Protein AF-A0A9W6NI61-F1 (afdb_monomer_lite)

Radius of gyration: 16.16 Å; chains: 1; bounding box: 41×36×40 Å

Sequence (127 aa):
MKREARMFTLAVEAESDEHLTKLIEMALFELRESQKDAKHFFEEHGSTLRFETEGTMGGYKLDYTFGGAELVVVRNQLVSDGFKLEHRAGTFSTDALYIHKDGKSAKLLNVDTLEIKDHDPKKPLPL

Foldseek 3Di:
DPDKDKDKDKDWDAPDPVLRVVQVVVLVVVVVVVCVVCVPPDPPQKDWDWDWDQDPGGIMIMTIIIGHPLLVVLVVVCVVVQWDFDDDQDPPFQWTWTAHPVNQWIWIARRVVRDIDTDGSPDDDDD

Secondary structure (DSSP, 8-state):
-PPPEEEEEEEEE-SSHHHHHHHHHHHHHHHHHHHHHSTTTSTTT-EEEEEEEEETTEEEEEEEEEE-HHHHHHHHHHHHTTEEEEEESTTT--EEEEEETTSS-EEEEETTT--EEEE-TTSPPP-

pLDDT: mean 76.55, std 12.14, range [45.25, 93.31]

Organism: NCBI:txid1806536

Structure (mmCIF, N/CA/C/O backbone):
data_AF-A0A9W6NI61-F1
#
_entry.id   AF-A0A9W6NI61-F1
#
loop_
_atom_site.group_PDB
_atom_site.id
_atom_site.type_symbol
_atom_site.label_atom_id
_atom_site.label_alt_id
_atom_site.label_comp_id
_atom_site.label_asym_id
_atom_site.label_entity_id
_atom_site.label_seq_id
_atom_site.pdbx_PDB_ins_code
_atom_site.Cartn_x
_atom_site.Cartn_y
_atom_site.Cartn_z
_atom_site.occupancy
_atom_site.B_iso_or_equiv
_atom_site.auth_seq_id
_atom_site.auth_comp_id
_atom_site.auth_asym_id
_atom_site.auth_atom_id
_atom_site.pdbx_PDB_model_num
ATOM 1 N N . MET A 1 1 ? -2.352 21.100 -16.752 1.00 45.25 1 MET A N 1
ATOM 2 C CA . MET A 1 1 ? -2.094 20.194 -15.611 1.00 45.25 1 MET A CA 1
ATOM 3 C C . MET A 1 1 ? -3.053 19.017 -15.690 1.00 45.25 1 MET A C 1
ATOM 5 O O . MET A 1 1 ? -4.257 19.245 -1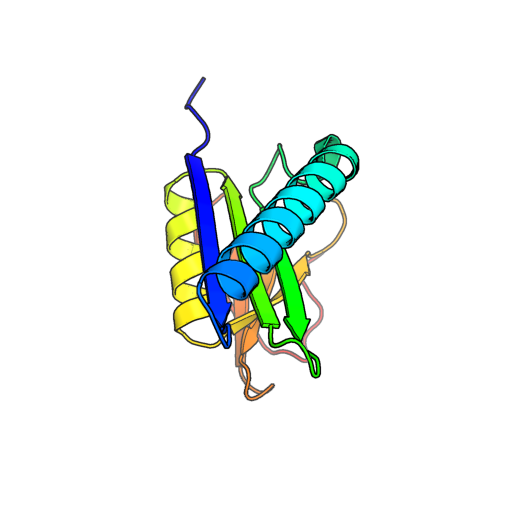5.615 1.00 45.25 1 MET A O 1
ATOM 9 N N . LYS A 1 2 ? -2.558 17.786 -15.888 1.00 49.53 2 LYS A N 1
ATOM 10 C CA . LYS A 1 2 ? -3.373 16.584 -15.635 1.00 49.53 2 LYS A CA 1
ATOM 11 C C . LYS A 1 2 ? -3.665 16.551 -14.129 1.00 49.53 2 LYS A C 1
ATOM 13 O O . LYS A 1 2 ? -2.757 16.789 -13.342 1.00 49.53 2 LYS A O 1
ATOM 18 N N . ARG A 1 3 ? -4.924 16.345 -13.731 1.00 54.53 3 ARG A N 1
ATOM 19 C CA . ARG A 1 3 ? -5.272 16.145 -12.316 1.00 54.53 3 ARG A CA 1
ATOM 20 C C . ARG A 1 3 ? -4.687 14.805 -11.880 1.00 54.53 3 ARG A C 1
ATOM 22 O O . ARG A 1 3 ? -4.983 13.792 -12.508 1.00 54.53 3 ARG A O 1
ATOM 29 N N . GLU A 1 4 ? -3.858 14.811 -10.848 1.00 60.34 4 GLU A N 1
ATOM 30 C CA . GLU A 1 4 ? -3.344 13.584 -10.243 1.00 60.34 4 GLU A CA 1
ATOM 31 C C . GLU A 1 4 ? -4.489 12.832 -9.571 1.00 60.34 4 GLU A C 1
ATOM 33 O O . GLU A 1 4 ? -5.328 13.425 -8.885 1.00 60.34 4 GLU A O 1
ATOM 38 N N . ALA A 1 5 ? -4.551 11.526 -9.813 1.00 63.28 5 ALA A N 1
ATOM 39 C CA . ALA A 1 5 ? -5.558 10.676 -9.214 1.00 63.28 5 ALA A CA 1
ATOM 40 C C . ALA A 1 5 ? -5.132 10.317 -7.787 1.00 63.28 5 ALA A C 1
ATOM 42 O O . ALA A 1 5 ? -3.954 10.120 -7.483 1.00 63.28 5 ALA A O 1
ATOM 43 N N . ARG A 1 6 ? -6.114 10.239 -6.892 1.00 69.62 6 ARG A N 1
ATOM 44 C CA . ARG A 1 6 ? -5.915 9.839 -5.500 1.00 69.62 6 ARG A CA 1
ATOM 45 C C . ARG A 1 6 ? -6.899 8.727 -5.198 1.00 69.62 6 ARG A C 1
ATOM 47 O O . ARG A 1 6 ? -8.084 8.868 -5.498 1.00 69.62 6 ARG A O 1
ATOM 54 N N . MET A 1 7 ? -6.406 7.636 -4.631 1.00 71.06 7 MET A N 1
ATOM 55 C CA . MET A 1 7 ? -7.221 6.508 -4.208 1.00 71.06 7 MET A CA 1
ATOM 56 C C . MET A 1 7 ? -6.941 6.208 -2.743 1.00 71.06 7 MET A C 1
ATOM 58 O O . MET A 1 7 ? -5.796 6.184 -2.301 1.00 71.06 7 MET A O 1
ATOM 62 N N . PHE A 1 8 ? -8.014 5.979 -2.000 1.00 74.69 8 PHE A N 1
ATOM 63 C CA . PHE A 1 8 ? -7.977 5.643 -0.590 1.00 74.69 8 PHE A CA 1
ATOM 64 C C . PHE A 1 8 ? -8.769 4.358 -0.387 1.00 74.69 8 PHE A C 1
ATOM 66 O O . PHE A 1 8 ? -9.945 4.303 -0.746 1.00 74.69 8 PHE A O 1
ATOM 73 N N . THR A 1 9 ? -8.116 3.346 0.174 1.00 77.50 9 THR A N 1
ATOM 74 C CA . THR A 1 9 ? -8.756 2.098 0.587 1.00 77.50 9 THR A CA 1
ATOM 75 C C . THR A 1 9 ? -8.502 1.897 2.071 1.00 77.50 9 THR A C 1
ATOM 77 O O . THR A 1 9 ? -7.362 1.963 2.529 1.00 77.50 9 THR A O 1
ATOM 80 N N . LEU A 1 10 ? -9.570 1.641 2.819 1.00 80.38 10 LEU A N 1
ATOM 81 C CA . LEU A 1 10 ? -9.520 1.364 4.246 1.00 80.38 10 LEU A CA 1
ATOM 82 C C . LEU A 1 10 ? -10.273 0.062 4.512 1.00 80.38 10 LEU A C 1
ATOM 84 O O . LEU A 1 10 ? -11.456 -0.048 4.193 1.00 80.38 10 LEU A O 1
ATOM 88 N N . ALA A 1 11 ? -9.572 -0.909 5.088 1.00 81.50 11 ALA A N 1
ATOM 89 C CA . ALA A 1 11 ? -10.148 -2.130 5.630 1.00 81.50 11 ALA A CA 1
ATOM 90 C C . ALA A 1 11 ? -10.037 -2.076 7.156 1.00 81.50 11 ALA A C 1
ATOM 92 O O . ALA A 1 11 ? -8.963 -1.793 7.687 1.00 81.50 11 ALA A O 1
ATOM 93 N N . VAL A 1 12 ? -11.144 -2.318 7.854 1.00 82.62 12 VAL A N 1
ATOM 94 C CA . VAL A 1 12 ? -11.221 -2.261 9.319 1.00 82.62 12 VAL A CA 1
ATOM 95 C C . VAL A 1 12 ? -11.944 -3.501 9.809 1.00 82.62 12 VAL A C 1
ATOM 97 O O . VAL A 1 12 ? -12.984 -3.862 9.258 1.00 82.62 12 VAL A O 1
ATOM 100 N N . GLU A 1 13 ? -11.406 -4.116 10.853 1.00 85.25 13 GLU A N 1
ATOM 101 C CA . GLU A 1 13 ? -12.057 -5.187 11.597 1.00 85.25 13 GLU A CA 1
ATOM 102 C C . GLU A 1 13 ? -12.306 -4.701 13.026 1.00 85.25 13 GLU A C 1
ATOM 104 O O . GLU A 1 13 ? -11.380 -4.285 13.726 1.00 85.25 13 GLU A O 1
ATOM 109 N N . ALA A 1 14 ? -13.576 -4.698 13.433 1.00 84.88 14 ALA A N 1
ATOM 110 C CA . ALA A 1 14 ? -14.024 -4.137 14.699 1.00 84.88 14 ALA A CA 1
ATOM 111 C C . ALA A 1 14 ? -15.074 -5.032 15.361 1.00 84.88 14 ALA A C 1
ATOM 113 O O . ALA A 1 14 ? -15.832 -5.733 14.696 1.00 84.88 14 ALA A O 1
ATOM 114 N N . GLU A 1 15 ? -15.139 -4.956 16.687 1.00 86.50 15 GLU A N 1
ATOM 115 C CA . GLU A 1 15 ? -16.042 -5.770 17.516 1.00 86.50 15 GLU A CA 1
ATOM 116 C C . GLU A 1 15 ? -17.426 -5.126 17.728 1.00 86.50 15 GLU A C 1
ATOM 118 O O . GLU A 1 15 ? -18.367 -5.796 18.149 1.00 86.50 15 GLU A O 1
ATOM 123 N N . SER A 1 16 ? -17.559 -3.823 17.453 1.00 88.25 16 SER A N 1
ATOM 124 C CA . SER A 1 16 ? -18.808 -3.057 17.560 1.00 88.25 16 SER A CA 1
ATOM 125 C C . SER A 1 16 ? -18.793 -1.820 16.653 1.00 88.25 16 SER A C 1
ATOM 127 O O . SER A 1 16 ? -17.738 -1.418 16.159 1.00 88.25 16 SER A O 1
ATOM 129 N N . ASP A 1 17 ? -19.946 -1.173 16.462 1.00 90.06 17 ASP A N 1
ATOM 130 C CA . ASP A 1 17 ? -20.068 0.045 15.639 1.00 90.06 17 ASP A CA 1
ATOM 131 C C . ASP A 1 17 ? -19.305 1.247 16.232 1.00 90.06 17 ASP A C 1
ATOM 133 O O . ASP A 1 17 ? -18.680 2.040 15.518 1.00 90.06 17 ASP A O 1
ATOM 137 N N . GLU A 1 18 ? -19.316 1.377 17.560 1.00 87.81 18 GLU A N 1
ATOM 138 C CA . GLU A 1 18 ? -18.557 2.404 18.287 1.00 87.81 18 GLU A CA 1
ATOM 139 C C . GLU A 1 18 ? -17.051 2.174 18.125 1.00 87.81 18 GLU A C 1
ATOM 141 O O . GLU A 1 18 ? -16.282 3.113 17.895 1.00 87.81 18 GLU A O 1
ATOM 146 N N . HIS A 1 19 ? -16.640 0.906 18.169 1.00 85.81 19 HIS A N 1
ATOM 147 C CA . HIS A 1 19 ? -15.265 0.496 17.943 1.00 85.81 19 HIS A CA 1
ATOM 148 C C . HIS A 1 19 ? -14.823 0.760 16.492 1.00 85.81 19 HIS A C 1
ATOM 150 O O . HIS A 1 19 ? -13.768 1.357 16.269 1.00 85.81 19 HIS A O 1
ATOM 156 N N . LEU A 1 20 ? -15.663 0.416 15.510 1.00 86.06 20 LEU A N 1
ATOM 157 C CA . LEU A 1 20 ? -15.443 0.692 14.088 1.00 86.06 20 LEU A CA 1
ATOM 158 C C . LEU A 1 20 ? -15.200 2.184 13.838 1.00 86.06 20 LEU A C 1
ATOM 160 O O . LEU A 1 20 ? -14.234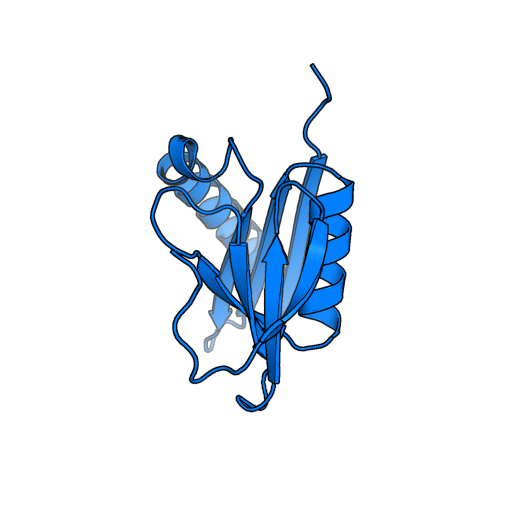 2.558 13.173 1.00 86.06 20 LEU A O 1
ATOM 164 N N . THR A 1 21 ? -16.046 3.038 14.415 1.00 89.88 21 THR A N 1
ATOM 165 C CA . THR A 1 21 ? -15.925 4.496 14.283 1.00 89.88 21 THR A CA 1
ATOM 166 C C . THR A 1 21 ? -14.573 4.982 14.804 1.00 89.88 21 THR A C 1
ATOM 168 O O . THR A 1 21 ? -13.884 5.747 14.127 1.00 89.88 21 THR A O 1
ATOM 171 N N . LYS A 1 22 ? -14.144 4.484 15.970 1.00 89.19 22 LYS A N 1
ATOM 172 C CA . LYS A 1 22 ? -12.865 4.873 16.571 1.00 89.19 22 LYS A CA 1
ATOM 173 C C . LYS A 1 22 ? -11.664 4.459 15.720 1.00 89.19 22 LYS A C 1
ATOM 175 O O . LYS A 1 22 ? -10.748 5.262 15.536 1.00 89.19 22 LYS A O 1
ATOM 180 N N . LEU A 1 23 ? -11.677 3.243 15.177 1.00 85.81 23 LEU A N 1
ATOM 181 C CA . LEU A 1 23 ? -10.603 2.751 14.310 1.00 85.81 23 LEU A CA 1
ATOM 182 C C . LEU A 1 23 ? -10.514 3.554 13.004 1.00 85.81 23 LEU A C 1
ATOM 184 O O . LEU A 1 23 ? -9.410 3.882 12.569 1.00 85.81 23 LEU A O 1
ATOM 188 N N . ILE A 1 24 ? -11.651 3.951 12.419 1.00 87.38 24 ILE A N 1
ATOM 189 C CA . ILE A 1 24 ? -11.679 4.832 11.239 1.00 87.38 24 ILE A CA 1
ATOM 190 C C . ILE A 1 24 ? -11.077 6.206 11.563 1.00 87.38 24 ILE A C 1
ATOM 192 O O . ILE A 1 24 ? -10.248 6.704 10.800 1.00 87.38 2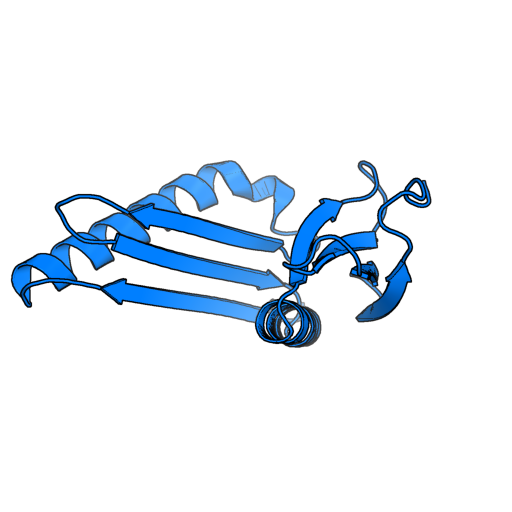4 ILE A O 1
ATOM 196 N N . GLU A 1 25 ? -11.458 6.822 12.687 1.00 89.88 25 GLU A N 1
ATOM 197 C CA . GLU A 1 25 ? -10.899 8.114 13.114 1.00 89.88 25 GLU A CA 1
ATOM 198 C C . GLU A 1 25 ? -9.376 8.056 13.265 1.00 89.88 25 GLU A C 1
ATOM 200 O O . GLU A 1 25 ? -8.672 8.953 12.797 1.00 89.88 25 GLU A O 1
ATOM 205 N N . MET A 1 26 ? -8.869 6.992 13.893 1.00 86.06 26 MET A N 1
ATOM 206 C CA . MET A 1 26 ? -7.432 6.776 14.061 1.00 86.06 26 MET A CA 1
ATOM 207 C C . MET A 1 26 ? -6.728 6.612 12.713 1.00 86.06 26 MET A C 1
ATOM 209 O O . MET A 1 26 ? -5.726 7.279 12.468 1.00 86.06 26 MET A O 1
ATOM 213 N N . ALA A 1 27 ? -7.279 5.796 11.813 1.00 83.94 27 ALA A N 1
ATOM 214 C CA . ALA A 1 27 ? -6.712 5.588 10.484 1.00 83.94 27 ALA A CA 1
ATOM 215 C C . ALA A 1 27 ? -6.633 6.901 9.677 1.00 83.94 27 ALA A C 1
ATOM 217 O O . ALA A 1 27 ? -5.623 7.193 9.033 1.00 83.94 27 ALA A O 1
ATOM 218 N N . LEU A 1 28 ? -7.674 7.738 9.747 1.00 85.88 28 LEU A N 1
ATOM 219 C CA . LEU A 1 28 ? -7.687 9.054 9.099 1.00 85.88 28 LEU A CA 1
ATOM 220 C C . LEU A 1 28 ? -6.689 10.035 9.729 1.00 85.88 28 LEU A C 1
ATOM 222 O O . LEU A 1 28 ? -6.101 10.848 9.011 1.00 85.88 28 LEU A O 1
ATOM 226 N N . PHE A 1 29 ? -6.496 9.973 11.048 1.00 86.12 29 PHE A N 1
ATOM 227 C CA . PHE A 1 29 ? -5.485 10.770 11.739 1.00 86.12 29 PHE A CA 1
ATOM 228 C C . PHE A 1 29 ? -4.070 10.402 11.272 1.00 86.12 29 PHE A C 1
ATOM 230 O O . PHE A 1 29 ? -3.338 11.293 10.845 1.00 86.12 29 PHE A O 1
ATOM 237 N N . GLU A 1 30 ? -3.722 9.112 11.248 1.00 81.62 30 GLU A N 1
ATOM 238 C CA . GLU A 1 30 ? -2.417 8.631 10.760 1.00 81.62 30 GLU A CA 1
ATOM 239 C C . GLU A 1 30 ? -2.155 9.042 9.303 1.00 81.62 30 GLU A C 1
ATOM 241 O O . GLU A 1 30 ? -1.073 9.525 8.952 1.00 81.62 30 GLU A O 1
ATOM 246 N N . LEU A 1 31 ? -3.169 8.935 8.436 1.00 80.31 31 LEU A N 1
ATOM 247 C CA . LEU A 1 31 ? -3.061 9.415 7.057 1.00 80.31 31 LEU A CA 1
ATOM 248 C C . LEU A 1 31 ? -2.772 10.920 6.999 1.00 80.31 31 LEU A C 1
ATOM 250 O O . LEU A 1 31 ? -1.984 11.374 6.170 1.00 80.31 31 LEU A O 1
ATOM 254 N N . ARG A 1 32 ? -3.412 11.714 7.859 1.00 82.31 32 ARG A N 1
ATOM 255 C CA . ARG A 1 32 ? -3.215 13.164 7.878 1.00 82.31 32 ARG A CA 1
ATOM 256 C C . ARG A 1 32 ? -1.826 13.543 8.382 1.00 82.31 32 ARG A C 1
ATOM 258 O O . ARG A 1 32 ? -1.226 14.450 7.807 1.00 82.31 32 ARG A O 1
ATOM 265 N N . GLU A 1 33 ? -1.341 12.898 9.440 1.00 80.00 33 GLU A N 1
ATOM 266 C CA . GLU A 1 33 ? -0.003 13.162 9.978 1.00 80.00 33 GLU A CA 1
ATOM 267 C C . GLU A 1 33 ? 1.064 12.769 8.960 1.00 80.00 33 GLU A C 1
ATOM 269 O O . GLU A 1 33 ? 1.876 13.604 8.565 1.00 80.00 33 GLU A O 1
ATOM 274 N N . SER A 1 34 ? 0.965 11.567 8.397 1.00 70.06 34 SER A N 1
ATOM 275 C CA . SER A 1 34 ? 1.905 11.120 7.372 1.00 70.06 34 SER A CA 1
ATOM 276 C C . SER A 1 34 ? 1.903 11.992 6.121 1.00 70.06 34 SER A C 1
ATOM 278 O O . SER A 1 34 ? 2.969 12.246 5.579 1.00 70.06 34 SER A O 1
ATOM 280 N N . GLN A 1 35 ? 0.757 12.520 5.674 1.00 71.81 35 GLN A N 1
ATOM 281 C CA . GLN A 1 35 ? 0.704 13.463 4.549 1.00 71.81 35 GLN A CA 1
ATOM 282 C C . GLN A 1 35 ? 1.462 14.771 4.807 1.00 71.81 35 GLN A C 1
ATOM 284 O O . GLN A 1 35 ? 1.955 15.381 3.854 1.00 71.81 35 GLN A O 1
ATOM 289 N N . LYS A 1 36 ? 1.556 15.224 6.063 1.00 71.69 36 LYS A N 1
ATOM 290 C CA . LYS A 1 36 ? 2.356 16.409 6.406 1.00 71.69 36 LYS A CA 1
ATOM 291 C C . LYS A 1 36 ? 3.847 16.125 6.233 1.00 71.69 36 LYS A C 1
ATOM 293 O O . LYS A 1 36 ? 4.545 16.969 5.678 1.00 71.69 36 LYS A O 1
ATOM 298 N N . ASP A 1 37 ? 4.288 14.933 6.622 1.00 63.34 37 ASP A N 1
ATOM 299 C CA . ASP A 1 37 ? 5.692 14.508 6.544 1.00 63.34 37 ASP A CA 1
ATOM 300 C C . ASP A 1 37 ? 6.094 14.078 5.119 1.00 63.34 37 ASP A C 1
ATOM 302 O O . ASP A 1 37 ? 7.212 14.302 4.660 1.00 63.34 37 ASP A O 1
ATOM 306 N N . ALA A 1 38 ? 5.143 13.510 4.379 1.00 57.12 38 ALA A N 1
ATOM 307 C CA . ALA A 1 38 ? 5.279 12.952 3.036 1.00 57.12 38 ALA A CA 1
ATOM 308 C C . ALA A 1 38 ? 5.262 13.991 1.903 1.00 57.12 38 ALA A C 1
ATOM 310 O O . ALA A 1 38 ? 5.504 13.652 0.743 1.00 57.12 38 ALA A O 1
ATOM 311 N N . LYS A 1 39 ? 4.955 15.257 2.190 1.00 55.84 39 LYS A N 1
ATOM 312 C CA . LYS A 1 39 ? 4.575 16.237 1.161 1.00 55.84 39 LYS A CA 1
ATOM 313 C C . LYS A 1 39 ? 5.599 16.409 0.028 1.00 55.84 39 LYS A C 1
ATOM 315 O O . LYS A 1 39 ? 5.213 16.662 -1.102 1.00 55.84 39 LYS A O 1
ATOM 320 N N . HIS A 1 40 ? 6.886 16.198 0.305 1.00 50.09 40 HIS A N 1
ATOM 321 C CA . HIS A 1 40 ? 7.954 16.318 -0.694 1.00 50.09 40 HIS A CA 1
ATOM 322 C C . HIS A 1 40 ? 8.290 15.024 -1.449 1.00 50.09 40 HIS A C 1
ATOM 324 O O . HIS A 1 40 ? 8.815 15.093 -2.551 1.00 50.09 40 HIS A O 1
ATOM 330 N N . PHE A 1 41 ? 8.003 13.847 -0.886 1.00 49.38 41 PHE A N 1
ATOM 331 C CA . PHE A 1 41 ? 8.450 12.564 -1.454 1.00 49.38 41 PHE A CA 1
ATOM 332 C C . PHE A 1 41 ? 7.369 11.867 -2.296 1.00 49.38 41 PHE A C 1
ATOM 334 O O . PHE A 1 41 ? 7.659 10.974 -3.090 1.00 49.38 41 PHE A O 1
ATOM 341 N N . PHE A 1 42 ? 6.104 12.248 -2.100 1.00 53.72 42 PHE A N 1
ATOM 342 C CA . PHE A 1 42 ? 4.949 11.530 -2.640 1.00 53.72 42 PHE A CA 1
ATOM 343 C C . PHE A 1 42 ? 4.314 12.235 -3.843 1.00 53.72 42 PHE A C 1
ATOM 345 O O . PHE A 1 42 ? 3.674 11.560 -4.648 1.00 53.72 42 PHE A O 1
ATOM 352 N N . GLU A 1 43 ? 4.520 13.550 -3.991 1.00 53.09 43 GLU A N 1
ATOM 353 C CA . GLU A 1 43 ? 3.877 14.371 -5.026 1.00 53.09 43 GLU A CA 1
ATOM 354 C C . GLU A 1 43 ? 4.423 14.125 -6.446 1.00 53.09 43 GLU A C 1
ATOM 356 O O . GLU A 1 43 ? 3.653 14.177 -7.395 1.00 53.09 43 GLU A O 1
ATOM 361 N N . GLU A 1 44 ? 5.700 13.780 -6.637 1.00 50.34 44 GLU A N 1
ATOM 362 C CA . GLU A 1 44 ? 6.271 13.762 -8.001 1.00 50.34 44 GLU A CA 1
ATOM 363 C C . GLU A 1 44 ? 6.063 12.461 -8.790 1.00 50.34 44 GLU A C 1
ATOM 365 O O . GLU A 1 44 ? 6.057 12.484 -10.019 1.00 50.34 44 GLU A O 1
ATOM 370 N N . HIS A 1 45 ? 5.873 11.314 -8.130 1.00 52.53 45 HIS A N 1
ATOM 371 C CA . HIS A 1 45 ? 5.963 10.021 -8.830 1.00 52.53 45 HIS A CA 1
ATOM 372 C C . HIS A 1 45 ? 4.874 9.013 -8.512 1.00 52.53 45 HIS A C 1
ATOM 374 O O . HIS A 1 45 ? 4.914 7.878 -8.989 1.00 52.53 45 HIS A O 1
ATOM 380 N N . GLY A 1 46 ? 3.917 9.411 -7.687 1.00 56.38 46 GLY A N 1
ATOM 381 C CA . GLY A 1 46 ? 2.938 8.503 -7.145 1.00 56.38 46 GLY A CA 1
ATOM 382 C C . GLY A 1 46 ? 3.546 7.485 -6.185 1.00 56.38 46 GLY A C 1
ATOM 383 O O . GLY A 1 46 ? 4.511 6.786 -6.487 1.00 56.38 46 GLY A O 1
ATOM 384 N N . SER A 1 47 ? 2.951 7.333 -5.013 1.00 57.38 47 SER A N 1
ATOM 385 C CA . SER A 1 47 ? 3.420 6.451 -3.941 1.00 57.38 47 SER A CA 1
ATOM 386 C C . SER A 1 47 ? 2.216 5.867 -3.211 1.00 57.38 47 SER A C 1
ATOM 388 O O . SER A 1 47 ? 1.162 6.502 -3.148 1.00 57.38 47 SER A O 1
ATOM 390 N N . THR A 1 48 ? 2.356 4.638 -2.708 1.00 64.56 48 THR A N 1
ATOM 391 C CA . THR A 1 48 ? 1.355 4.016 -1.834 1.00 64.56 48 THR A CA 1
ATOM 392 C C . THR A 1 48 ? 1.855 4.102 -0.400 1.00 64.56 48 THR A C 1
ATOM 394 O O . THR A 1 48 ? 2.900 3.544 -0.078 1.00 64.56 48 THR A O 1
ATOM 397 N N . LEU A 1 49 ? 1.114 4.805 0.446 1.00 67.62 49 LEU A N 1
ATOM 398 C CA . LEU A 1 49 ? 1.275 4.793 1.891 1.00 67.62 49 LEU A CA 1
ATOM 399 C C . LEU A 1 49 ? 0.434 3.654 2.457 1.00 67.62 49 LEU A C 1
ATOM 401 O O . LEU A 1 49 ? -0.784 3.647 2.272 1.00 67.62 49 LEU A O 1
ATOM 405 N N . ARG A 1 50 ? 1.084 2.709 3.137 1.00 67.88 50 ARG A N 1
ATOM 406 C CA . ARG A 1 50 ? 0.403 1.649 3.878 1.00 67.88 50 ARG A CA 1
ATOM 407 C C . ARG A 1 50 ? 0.581 1.872 5.371 1.00 67.88 50 ARG A C 1
ATOM 409 O O . ARG A 1 50 ? 1.713 1.958 5.837 1.00 67.88 50 ARG A O 1
ATOM 416 N N . PHE A 1 51 ? -0.529 1.892 6.096 1.00 73.38 51 PHE A N 1
ATOM 417 C CA . PHE A 1 51 ? -0.552 1.825 7.555 1.00 73.38 51 PHE A CA 1
ATOM 418 C C . PHE A 1 51 ? -1.298 0.570 7.963 1.00 73.38 51 PHE A C 1
ATOM 420 O O . PHE A 1 51 ? -2.329 0.230 7.384 1.00 73.38 51 PHE A O 1
ATOM 427 N N . GLU A 1 52 ? -0.756 -0.136 8.939 1.00 75.50 52 GLU A N 1
ATOM 428 C CA . GLU A 1 52 ? -1.325 -1.373 9.442 1.00 75.50 52 GLU A CA 1
ATOM 429 C C . GLU A 1 52 ? -1.144 -1.382 10.949 1.00 75.50 52 GLU A C 1
ATOM 431 O O . GLU A 1 52 ? -0.041 -1.158 11.451 1.00 75.50 52 GLU A O 1
ATOM 436 N N . THR A 1 53 ? -2.245 -1.594 11.656 1.00 78.38 53 THR A N 1
ATOM 437 C CA . THR A 1 53 ? -2.249 -1.789 13.099 1.00 78.38 53 THR A CA 1
ATOM 438 C C . THR A 1 53 ? -3.100 -3.003 13.424 1.00 78.38 53 THR A C 1
ATOM 440 O O . THR A 1 53 ? -4.146 -3.219 12.808 1.00 78.38 53 THR A O 1
ATOM 443 N N . GLU A 1 54 ? -2.633 -3.793 14.380 1.00 76.31 54 GLU A N 1
ATOM 444 C CA . GLU A 1 54 ? -3.295 -4.994 14.869 1.00 76.31 54 GLU A CA 1
ATOM 445 C C . GLU A 1 54 ? -3.024 -5.115 16.372 1.00 76.31 54 GLU A C 1
ATOM 447 O O . GLU A 1 54 ? -1.901 -4.896 16.837 1.00 76.31 54 GLU A O 1
ATOM 452 N N . GLY A 1 55 ? -4.056 -5.442 17.147 1.00 70.19 55 GLY A N 1
ATOM 453 C CA . GLY A 1 55 ? -3.944 -5.640 18.585 1.00 70.19 55 GLY A CA 1
ATOM 454 C C . GLY A 1 55 ? -5.214 -6.223 19.194 1.00 70.19 55 GLY A C 1
ATOM 455 O O . GLY A 1 55 ? -6.165 -6.578 18.507 1.00 70.19 55 GLY A O 1
ATOM 456 N N . THR A 1 56 ? -5.255 -6.288 20.525 1.00 64.00 56 THR A N 1
ATOM 457 C CA . THR A 1 56 ? -6.424 -6.787 21.275 1.00 64.00 56 THR A CA 1
ATOM 458 C C . THR A 1 56 ? -7.670 -5.918 21.106 1.00 64.00 56 THR A C 1
ATOM 460 O O . THR A 1 56 ? -8.748 -6.322 21.511 1.00 64.00 56 THR A O 1
ATOM 463 N N . MET A 1 57 ? -7.518 -4.722 20.537 1.00 64.31 57 MET A N 1
ATOM 464 C CA . MET A 1 57 ? -8.602 -3.826 20.146 1.00 64.31 57 MET A CA 1
ATOM 465 C C . MET A 1 57 ? -8.847 -3.884 18.629 1.00 64.31 57 MET A C 1
ATOM 467 O O . MET A 1 57 ? -9.077 -2.862 18.002 1.00 64.31 57 MET A O 1
ATOM 471 N N . GLY A 1 58 ? -8.739 -5.054 18.001 1.00 73.00 58 GLY A N 1
ATOM 472 C CA . GLY A 1 58 ? -8.913 -5.190 16.554 1.00 73.00 58 GLY A CA 1
ATOM 473 C C . GLY A 1 58 ? -7.776 -4.568 15.737 1.00 73.00 58 GLY A C 1
ATOM 474 O O . GLY A 1 58 ? -6.644 -4.412 16.209 1.00 73.00 58 GLY A O 1
ATOM 475 N N . GLY A 1 59 ? -8.072 -4.244 14.481 1.00 78.06 59 GLY A N 1
ATOM 476 C CA . GLY A 1 59 ? -7.060 -3.769 13.548 1.00 78.06 59 GLY A CA 1
ATOM 477 C C . GLY A 1 59 ? -7.639 -3.020 12.360 1.00 78.06 59 GLY A C 1
ATOM 478 O O . GLY A 1 59 ? -8.792 -3.203 11.961 1.00 78.06 59 GLY A O 1
ATOM 479 N N . TYR A 1 60 ? -6.814 -2.161 11.775 1.00 77.44 60 TYR A N 1
ATOM 480 C CA . TYR A 1 60 ? -7.118 -1.558 10.488 1.00 77.44 60 TYR A CA 1
ATOM 481 C C . TYR A 1 60 ? -5.906 -1.603 9.577 1.00 77.44 60 TYR A C 1
ATOM 483 O O . TYR A 1 60 ? -4.750 -1.531 10.002 1.00 77.44 60 TYR A O 1
ATOM 491 N N . LYS A 1 61 ? -6.210 -1.661 8.287 1.00 78.31 61 LYS A N 1
ATOM 492 C CA . LYS A 1 61 ? -5.245 -1.536 7.217 1.00 78.31 61 LYS A CA 1
ATOM 493 C C . LYS A 1 61 ? -5.687 -0.418 6.278 1.00 78.31 61 LYS A C 1
ATOM 495 O O . LYS A 1 61 ? -6.774 -0.458 5.701 1.00 78.31 61 LYS A O 1
ATOM 500 N N . LEU A 1 62 ? -4.815 0.566 6.114 1.00 74.25 62 LEU A N 1
ATOM 501 C CA . LEU A 1 62 ? -5.008 1.733 5.270 1.00 74.25 62 LEU A CA 1
ATOM 502 C C . LEU A 1 62 ? -4.018 1.674 4.114 1.00 74.25 62 LEU A C 1
ATOM 504 O O . LEU A 1 62 ? -2.815 1.656 4.347 1.00 74.25 62 LEU A O 1
ATOM 508 N N . ASP A 1 63 ? -4.527 1.680 2.887 1.00 71.81 63 ASP A N 1
ATOM 509 C CA . ASP A 1 63 ? -3.734 1.813 1.668 1.00 71.81 63 ASP A CA 1
ATOM 510 C C . ASP A 1 63 ? -4.149 3.126 0.976 1.00 71.81 63 ASP A C 1
ATOM 512 O O . ASP A 1 63 ? -5.255 3.257 0.443 1.00 71.81 63 ASP A O 1
ATOM 516 N N . TYR A 1 64 ? -3.269 4.127 0.997 1.00 70.69 64 TYR A N 1
ATOM 517 C CA . TYR A 1 64 ? -3.465 5.396 0.297 1.00 70.69 64 TYR A CA 1
ATOM 518 C C . TYR A 1 64 ? -2.499 5.499 -0.873 1.00 70.69 64 TYR A C 1
ATOM 520 O O . TYR A 1 64 ? -1.290 5.604 -0.679 1.00 70.69 64 TYR A O 1
ATOM 528 N N . THR A 1 65 ? -3.026 5.501 -2.093 1.00 69.12 65 THR A N 1
ATOM 529 C CA . THR A 1 65 ? -2.229 5.636 -3.309 1.00 69.12 65 THR A CA 1
ATOM 530 C C . THR A 1 65 ? -2.451 6.999 -3.938 1.00 69.12 65 THR A C 1
ATOM 532 O O . THR A 1 65 ? -3.571 7.424 -4.226 1.00 69.12 65 THR A O 1
ATOM 535 N N . PHE A 1 66 ? -1.345 7.670 -4.203 1.00 68.00 66 PHE A N 1
ATOM 536 C CA . PHE A 1 66 ? -1.285 8.918 -4.941 1.00 68.00 66 PHE A CA 1
ATOM 537 C C . PHE A 1 66 ? -0.536 8.668 -6.258 1.00 68.00 66 PHE A C 1
ATOM 539 O O . PHE A 1 66 ? 0.352 7.816 -6.277 1.00 68.00 66 PHE A O 1
ATOM 546 N N . GLY A 1 67 ? -0.885 9.352 -7.353 1.00 65.81 67 GLY A N 1
ATOM 547 C CA . GLY A 1 67 ? -0.149 9.288 -8.625 1.00 65.81 67 GLY A CA 1
ATOM 548 C C . GLY A 1 67 ? -1.019 9.447 -9.876 1.00 65.81 67 GLY A C 1
ATOM 549 O O . GLY A 1 67 ? -2.209 9.756 -9.810 1.00 65.81 67 GLY A O 1
ATOM 550 N N . GLY A 1 68 ? -0.435 9.220 -11.056 1.00 66.94 68 GLY A N 1
ATOM 551 C CA . GLY A 1 68 ? -1.211 9.115 -12.295 1.00 66.94 68 GLY A CA 1
ATOM 552 C C . GLY A 1 68 ? -2.214 7.958 -12.218 1.00 66.94 68 GLY A C 1
ATOM 553 O O . GLY A 1 68 ? -1.875 6.893 -11.708 1.00 66.94 68 GLY A O 1
ATOM 554 N N . ALA A 1 69 ? -3.441 8.145 -12.720 1.00 69.62 69 ALA A N 1
ATOM 555 C CA . ALA A 1 69 ? -4.514 7.143 -12.618 1.00 69.62 69 ALA A CA 1
ATOM 556 C C . ALA A 1 69 ? -4.083 5.741 -13.092 1.00 69.62 69 ALA A C 1
ATOM 558 O O . ALA A 1 69 ? -4.398 4.742 -12.453 1.00 69.62 69 ALA A O 1
ATOM 559 N N . GLU A 1 70 ? -3.310 5.679 -14.173 1.00 74.25 70 GLU A N 1
ATOM 560 C CA . GLU A 1 70 ? -2.796 4.434 -14.749 1.00 74.25 70 GLU A CA 1
ATOM 561 C C . GLU A 1 70 ? -1.749 3.762 -13.840 1.00 74.25 70 GLU A C 1
ATOM 563 O O . GLU A 1 70 ? -1.794 2.550 -13.640 1.00 74.25 70 GLU A O 1
ATOM 568 N N . LEU A 1 71 ? -0.875 4.544 -13.195 1.00 76.38 71 LEU A N 1
ATOM 569 C CA . LEU A 1 71 ? 0.096 4.037 -12.220 1.00 76.38 71 LEU A CA 1
ATOM 570 C C . LEU A 1 71 ? -0.593 3.428 -10.993 1.00 76.38 71 LEU A C 1
ATOM 572 O O . LEU A 1 71 ? -0.165 2.385 -10.497 1.00 76.38 71 LEU A O 1
ATOM 576 N N . VAL A 1 72 ? -1.674 4.056 -10.515 1.00 73.94 72 VAL A N 1
ATOM 577 C CA . VAL A 1 72 ? -2.468 3.534 -9.389 1.00 73.94 72 VAL A CA 1
ATOM 578 C C . VAL A 1 72 ? -3.051 2.162 -9.726 1.00 73.94 72 VAL A C 1
ATOM 580 O O . VAL A 1 72 ? -2.939 1.234 -8.927 1.00 73.94 72 VAL A O 1
ATOM 583 N N . VAL A 1 73 ? -3.624 2.012 -10.923 1.00 80.88 73 VAL A N 1
ATOM 584 C CA . VAL A 1 73 ? -4.204 0.740 -11.383 1.00 80.88 73 VAL A CA 1
ATOM 585 C C . VAL A 1 73 ? -3.142 -0.358 -11.445 1.00 80.88 73 VAL A C 1
ATOM 587 O O . VAL A 1 73 ? -3.343 -1.433 -10.881 1.00 80.88 73 VAL A O 1
ATOM 590 N N . VAL A 1 74 ? -1.992 -0.075 -12.062 1.00 85.44 74 VAL A N 1
ATOM 591 C CA . VAL A 1 74 ? -0.894 -1.046 -12.198 1.00 85.44 74 VAL A CA 1
ATOM 592 C C . VAL A 1 74 ? -0.375 -1.508 -10.835 1.00 85.44 74 VAL A C 1
ATOM 594 O O . VAL A 1 74 ? -0.165 -2.702 -10.610 1.00 85.44 74 VAL A O 1
ATOM 597 N N . ARG A 1 75 ? -0.214 -0.584 -9.885 1.00 82.56 75 ARG A N 1
ATOM 598 C CA . ARG A 1 75 ? 0.243 -0.932 -8.535 1.00 82.56 75 ARG A CA 1
ATOM 599 C C . ARG A 1 75 ? -0.774 -1.753 -7.758 1.00 82.56 75 ARG A C 1
ATOM 601 O O . ARG A 1 75 ? -0.381 -2.703 -7.086 1.00 82.56 75 ARG A O 1
ATOM 608 N N . ASN A 1 76 ? -2.058 -1.425 -7.863 1.00 80.88 76 ASN A N 1
ATOM 609 C CA . ASN A 1 76 ? -3.108 -2.211 -7.218 1.00 80.88 76 ASN A CA 1
ATOM 610 C C . ASN A 1 76 ? -3.167 -3.635 -7.772 1.00 80.88 76 ASN A C 1
ATOM 612 O O . ASN A 1 76 ? -3.353 -4.571 -6.995 1.00 80.88 76 ASN A O 1
ATOM 616 N N . GLN A 1 77 ? -2.931 -3.810 -9.076 1.00 86.12 77 GLN A N 1
ATOM 617 C CA . GLN A 1 77 ? -2.825 -5.138 -9.672 1.00 86.12 77 GLN A CA 1
ATOM 618 C C . GLN A 1 77 ? -1.664 -5.932 -9.058 1.00 86.12 77 GLN A C 1
ATOM 620 O O . GLN A 1 77 ? -1.882 -7.037 -8.577 1.00 86.12 77 GLN A O 1
ATOM 625 N N . LEU A 1 78 ? -0.464 -5.345 -8.960 1.00 88.50 78 LEU A N 1
ATOM 626 C CA . LEU A 1 78 ? 0.690 -5.998 -8.321 1.00 88.50 78 LEU A CA 1
ATOM 627 C C . LEU A 1 78 ? 0.404 -6.408 -6.867 1.00 88.50 78 LEU A C 1
ATOM 629 O O . LEU A 1 78 ? 0.769 -7.507 -6.450 1.00 88.50 78 LEU A O 1
ATOM 633 N N . VAL A 1 79 ? -0.270 -5.555 -6.093 1.00 85.12 79 VAL A N 1
ATOM 634 C CA . VAL A 1 79 ? -0.639 -5.878 -4.704 1.00 85.12 79 VAL A CA 1
ATOM 635 C C . VAL A 1 79 ? -1.674 -7.003 -4.644 1.00 85.12 79 VAL A C 1
ATOM 637 O O . VAL A 1 79 ? -1.546 -7.906 -3.810 1.00 85.12 79 VAL A O 1
ATOM 640 N N . SER A 1 80 ? -2.672 -6.972 -5.531 1.00 81.56 80 SER A N 1
ATOM 641 C CA . SER A 1 80 ? -3.679 -8.030 -5.673 1.00 81.56 80 SER A CA 1
ATOM 642 C C . SER A 1 80 ? -3.037 -9.369 -6.043 1.00 81.56 80 SER A C 1
ATOM 644 O O . SER A 1 80 ? -3.390 -10.400 -5.474 1.00 81.56 80 SER A O 1
ATOM 646 N N . ASP A 1 81 ? -2.022 -9.338 -6.905 1.00 90.12 81 ASP A N 1
ATOM 647 C CA . ASP A 1 81 ? -1.238 -10.502 -7.328 1.00 90.12 81 ASP A CA 1
ATOM 648 C C . ASP A 1 81 ? -0.256 -10.992 -6.249 1.00 90.12 81 ASP A C 1
ATOM 650 O O . ASP A 1 81 ? 0.533 -11.900 -6.488 1.00 90.12 81 ASP A O 1
ATOM 654 N N . GLY A 1 82 ? -0.285 -10.407 -5.046 1.00 87.94 82 GLY A N 1
ATOM 655 C CA . GLY A 1 82 ? 0.506 -10.864 -3.908 1.00 87.94 82 GLY A CA 1
ATOM 656 C C . GLY A 1 82 ? 1.898 -10.247 -3.806 1.00 87.94 82 GLY A C 1
ATOM 657 O O . GLY A 1 82 ? 2.685 -10.697 -2.973 1.00 87.94 82 GLY A O 1
ATOM 658 N N . PHE A 1 83 ? 2.213 -9.217 -4.588 1.00 88.94 83 PHE A N 1
ATOM 659 C CA . PHE A 1 83 ? 3.478 -8.499 -4.479 1.00 88.94 83 PHE A CA 1
ATOM 660 C C . PHE A 1 83 ? 3.417 -7.365 -3.447 1.00 88.94 83 PHE A C 1
ATOM 662 O O . PHE A 1 83 ? 2.383 -6.735 -3.225 1.00 88.94 83 PHE A O 1
ATOM 669 N N . LYS A 1 84 ? 4.551 -7.090 -2.803 1.00 83.81 84 LYS A N 1
ATOM 670 C CA . LYS A 1 84 ? 4.746 -5.975 -1.872 1.00 83.81 84 LYS A CA 1
ATOM 671 C C . LYS A 1 84 ? 5.878 -5.088 -2.373 1.00 83.81 84 LYS A C 1
ATOM 673 O O . LYS A 1 84 ? 6.898 -5.602 -2.820 1.00 83.81 84 LYS A O 1
ATOM 678 N N . LEU A 1 85 ? 5.690 -3.772 -2.298 1.00 83.88 85 LEU A N 1
ATOM 679 C CA . LEU A 1 85 ? 6.760 -2.814 -2.570 1.00 83.88 85 LEU A CA 1
ATOM 680 C C . LEU A 1 85 ? 7.841 -2.978 -1.497 1.00 83.88 85 LEU A C 1
ATOM 682 O O . LEU A 1 85 ? 7.539 -2.855 -0.313 1.00 83.88 85 LEU A O 1
ATOM 686 N N . GLU A 1 86 ? 9.066 -3.259 -1.921 1.00 82.19 86 GLU A N 1
ATOM 687 C CA . GLU A 1 86 ? 10.220 -3.431 -1.031 1.00 82.19 86 GLU A CA 1
ATOM 688 C C . GLU A 1 86 ? 11.104 -2.191 -1.040 1.00 82.19 86 GLU A C 1
ATOM 690 O O . GLU A 1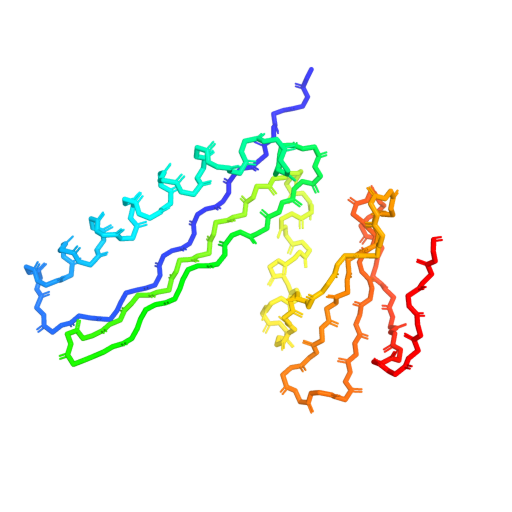 86 ? 11.414 -1.613 -0.002 1.00 82.19 86 GLU A O 1
ATOM 695 N N . HIS A 1 87 ? 11.484 -1.739 -2.235 1.00 71.81 87 HIS A N 1
ATOM 696 C CA . HIS A 1 87 ? 12.452 -0.664 -2.370 1.00 71.81 87 HIS A CA 1
ATOM 697 C C . HIS A 1 87 ? 12.280 0.096 -3.683 1.00 71.81 87 HIS A C 1
ATOM 699 O O . HIS A 1 87 ? 11.692 -0.405 -4.643 1.00 71.81 87 HIS A O 1
ATOM 705 N N . ARG A 1 88 ? 12.834 1.306 -3.739 1.00 69.94 88 ARG A N 1
ATOM 706 C CA . ARG A 1 88 ? 12.949 2.102 -4.961 1.00 69.94 88 ARG A CA 1
ATOM 707 C C . ARG A 1 88 ? 14.418 2.220 -5.327 1.00 69.94 88 ARG A C 1
ATOM 709 O O . ARG A 1 88 ? 15.220 2.540 -4.458 1.00 69.94 88 ARG A O 1
ATOM 716 N N . ALA A 1 89 ? 14.773 1.929 -6.572 1.00 60.88 89 ALA A N 1
ATOM 717 C CA . ALA A 1 89 ? 16.163 2.004 -6.994 1.00 60.88 89 ALA A CA 1
ATOM 718 C C . ALA A 1 89 ? 16.663 3.454 -6.876 1.00 60.88 89 ALA A C 1
ATOM 720 O O . ALA A 1 89 ? 16.138 4.338 -7.540 1.00 60.88 89 ALA A O 1
ATOM 721 N N . GLY A 1 90 ? 17.656 3.699 -6.015 1.00 56.53 90 GLY A N 1
ATOM 722 C CA . GLY A 1 90 ? 18.342 4.990 -5.886 1.00 56.53 90 GLY A CA 1
ATOM 723 C C . GLY A 1 90 ? 17.444 6.220 -5.658 1.00 56.53 90 GLY A C 1
ATOM 724 O O . GLY A 1 90 ? 16.228 6.151 -5.519 1.00 56.53 90 GLY A O 1
ATOM 725 N N . THR A 1 91 ? 18.066 7.397 -5.603 1.00 50.47 91 THR A N 1
ATOM 726 C CA . THR A 1 91 ? 17.348 8.675 -5.431 1.00 50.47 91 THR A CA 1
ATOM 727 C C . THR A 1 91 ? 16.777 9.212 -6.749 1.00 50.47 91 THR A C 1
ATOM 729 O O . THR A 1 91 ? 15.934 10.101 -6.727 1.00 50.47 91 THR A O 1
ATOM 732 N N . PHE A 1 92 ? 17.235 8.687 -7.891 1.00 60.28 92 PHE A N 1
ATOM 733 C CA . PHE A 1 92 ? 16.926 9.211 -9.227 1.00 60.28 92 PHE A CA 1
ATOM 734 C C . PHE A 1 92 ? 16.322 8.183 -10.186 1.00 60.28 92 PHE A C 1
ATOM 736 O O . PHE A 1 92 ? 15.995 8.553 -11.312 1.00 60.28 92 PHE A O 1
ATOM 743 N N . SER A 1 93 ? 16.182 6.915 -9.789 1.00 67.81 93 SER A N 1
ATOM 744 C CA . SER A 1 93 ? 15.573 5.920 -10.667 1.00 67.81 93 SER A CA 1
ATOM 745 C C . SER A 1 93 ? 14.059 5.860 -10.474 1.00 67.81 93 SER A C 1
ATOM 747 O O . SER A 1 93 ? 13.495 6.058 -9.392 1.00 67.81 93 SER A O 1
ATOM 749 N N . THR A 1 94 ? 13.390 5.630 -11.597 1.00 77.88 94 THR A N 1
ATOM 750 C CA . THR A 1 94 ? 11.942 5.487 -11.688 1.00 77.88 94 THR A CA 1
ATOM 751 C C . THR A 1 94 ? 11.514 4.036 -11.496 1.00 77.88 94 THR A C 1
ATOM 753 O O . THR A 1 94 ? 10.321 3.742 -11.509 1.00 77.88 94 THR A O 1
ATOM 756 N N . ASP A 1 95 ? 12.455 3.131 -11.230 1.00 84.31 95 ASP A N 1
ATOM 757 C CA . ASP A 1 95 ? 12.166 1.725 -11.002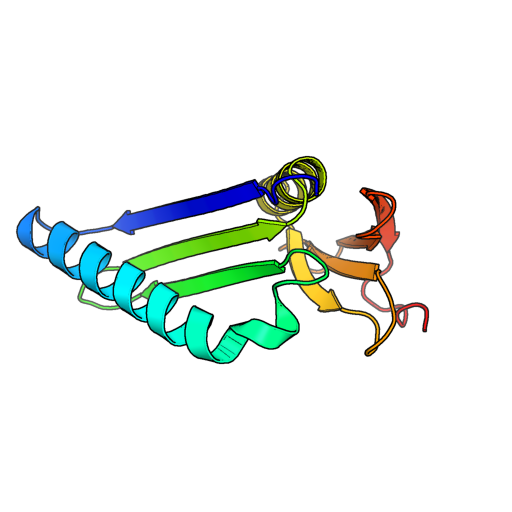 1.00 84.31 95 ASP A CA 1
ATOM 758 C C . ASP A 1 95 ? 11.821 1.447 -9.529 1.00 84.31 95 ASP A C 1
ATOM 760 O O . ASP A 1 95 ? 12.566 1.749 -8.590 1.00 84.31 95 ASP A O 1
ATOM 764 N N . ALA A 1 96 ? 10.662 0.828 -9.325 1.00 84.69 96 ALA A N 1
ATOM 765 C CA . ALA A 1 96 ? 10.170 0.356 -8.039 1.00 84.69 96 ALA A CA 1
ATOM 766 C C . ALA A 1 96 ? 10.202 -1.179 -7.993 1.00 84.69 96 ALA A C 1
ATOM 768 O O . ALA A 1 96 ? 9.631 -1.844 -8.861 1.00 84.69 96 ALA A O 1
ATOM 769 N N . LEU A 1 97 ? 10.852 -1.738 -6.971 1.00 87.62 97 LEU A N 1
ATOM 770 C CA . LEU A 1 97 ? 10.976 -3.176 -6.755 1.00 87.62 97 LEU A CA 1
ATOM 771 C C . LEU A 1 97 ? 9.815 -3.706 -5.920 1.00 87.62 97 LEU A C 1
ATOM 773 O O . LEU A 1 97 ? 9.606 -3.304 -4.774 1.00 87.62 97 LEU A O 1
ATOM 777 N N . TYR A 1 98 ? 9.131 -4.691 -6.476 1.00 90.38 98 TYR A N 1
ATOM 778 C CA . TYR A 1 98 ? 8.067 -5.438 -5.837 1.00 90.38 98 TYR A CA 1
ATOM 779 C C . TYR A 1 98 ? 8.512 -6.882 -5.613 1.00 90.38 98 TYR A C 1
ATOM 781 O O . TYR A 1 98 ? 8.903 -7.550 -6.566 1.00 90.38 98 TYR A O 1
ATOM 789 N N . ILE A 1 99 ? 8.421 -7.391 -4.385 1.00 89.25 99 ILE A N 1
ATOM 790 C CA . ILE A 1 99 ? 8.719 -8.792 -4.054 1.00 89.25 99 ILE A CA 1
ATOM 791 C C . ILE A 1 99 ? 7.417 -9.520 -3.7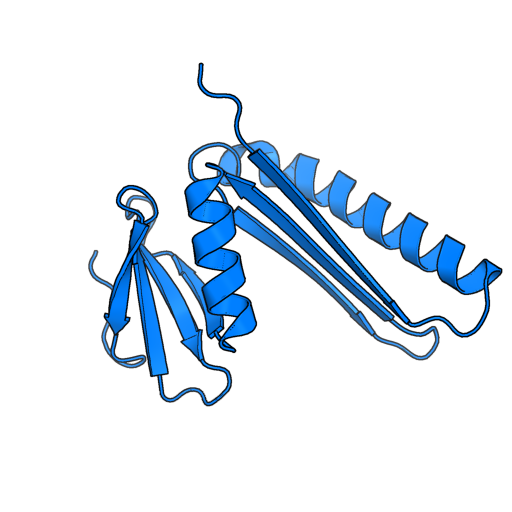16 1.00 89.25 99 ILE A C 1
ATOM 793 O O . ILE A 1 99 ? 6.580 -9.022 -2.961 1.00 89.25 99 ILE A O 1
ATOM 797 N N . HIS A 1 100 ? 7.217 -10.693 -4.310 1.00 93.31 100 HIS A N 1
ATOM 798 C CA . HIS A 1 100 ? 6.065 -11.544 -4.043 1.00 93.31 100 HIS A CA 1
ATOM 799 C C . HIS A 1 100 ? 6.111 -12.090 -2.610 1.00 93.31 100 HIS A C 1
ATOM 801 O O . HIS A 1 100 ? 7.183 -12.311 -2.049 1.00 93.31 100 HIS A O 1
ATOM 807 N N . LYS A 1 101 ? 4.945 -12.349 -2.008 1.00 85.81 101 LYS A N 1
ATOM 808 C CA . LYS A 1 101 ? 4.831 -12.883 -0.635 1.00 85.81 101 LYS A CA 1
ATOM 809 C C . LYS A 1 101 ? 5.583 -14.202 -0.410 1.00 85.81 101 LYS A C 1
ATOM 811 O O . LYS A 1 101 ? 5.897 -14.514 0.733 1.00 85.81 101 LYS A O 1
ATOM 816 N N . ASP A 1 102 ? 5.868 -14.968 -1.462 1.00 88.50 102 ASP A N 1
ATOM 817 C CA . ASP A 1 102 ? 6.676 -16.193 -1.371 1.00 88.50 102 ASP A CA 1
ATOM 818 C C . ASP A 1 102 ? 8.197 -15.949 -1.297 1.00 88.50 102 ASP A C 1
ATOM 820 O O . ASP A 1 102 ? 8.952 -16.899 -1.083 1.00 88.50 102 ASP A O 1
ATOM 824 N N . GLY A 1 103 ? 8.650 -14.706 -1.495 1.00 83.69 103 GLY A N 1
ATOM 825 C CA . GLY A 1 103 ? 10.059 -14.307 -1.513 1.00 83.69 103 GLY A CA 1
ATOM 826 C C . GLY A 1 103 ? 10.871 -14.830 -2.706 1.00 83.69 103 GLY A C 1
ATOM 827 O O . GLY A 1 103 ? 12.090 -14.666 -2.726 1.00 83.69 103 GLY A O 1
ATOM 828 N N . LYS A 1 104 ? 10.236 -15.484 -3.685 1.00 86.31 104 LYS A N 1
ATOM 829 C CA . LYS A 1 104 ? 10.901 -16.146 -4.823 1.00 86.31 104 LYS A CA 1
ATOM 830 C C . LYS A 1 104 ? 10.737 -15.395 -6.134 1.00 86.31 104 LYS A C 1
ATOM 832 O O . LYS A 1 104 ? 11.566 -15.562 -7.025 1.00 86.31 104 LYS A O 1
ATOM 837 N N . SER A 1 105 ? 9.697 -14.581 -6.255 1.00 91.88 105 SER A N 1
ATOM 838 C CA . SER A 1 105 ? 9.442 -13.778 -7.448 1.00 91.88 105 SER A CA 1
ATOM 839 C C . SER A 1 105 ? 9.548 -12.296 -7.127 1.00 91.88 105 SER A C 1
ATOM 841 O O . SER A 1 105 ? 9.036 -11.842 -6.105 1.00 91.88 105 SER A O 1
ATOM 843 N N . ALA A 1 106 ? 10.180 -11.529 -8.010 1.00 91.94 106 ALA A N 1
ATOM 844 C CA . ALA A 1 106 ? 10.185 -10.079 -7.930 1.00 91.94 106 ALA A CA 1
ATOM 845 C C . ALA A 1 106 ? 9.835 -9.454 -9.283 1.00 91.94 106 ALA A C 1
ATOM 847 O O . ALA A 1 106 ? 10.004 -10.066 -10.338 1.00 91.94 106 ALA A O 1
ATOM 848 N N . LYS A 1 107 ? 9.309 -8.233 -9.236 1.00 92.81 107 LYS A N 1
ATOM 849 C CA . LYS A 1 107 ? 8.935 -7.428 -10.395 1.00 92.81 107 LYS A CA 1
ATOM 850 C C . LYS A 1 107 ? 9.498 -6.021 -10.242 1.00 92.81 107 LYS A C 1
ATOM 852 O O . LYS A 1 107 ? 9.453 -5.453 -9.154 1.00 92.81 107 LYS A O 1
ATOM 857 N N . LEU A 1 108 ? 10.009 -5.462 -11.331 1.00 90.56 108 LEU A N 1
ATOM 858 C CA . LEU A 1 108 ? 10.372 -4.055 -11.441 1.00 90.56 108 LEU A CA 1
ATOM 859 C C . LEU A 1 108 ? 9.280 -3.318 -12.201 1.00 90.56 108 LEU A C 1
ATOM 861 O O . LEU A 1 108 ? 8.945 -3.700 -13.320 1.00 90.56 108 LEU A O 1
ATOM 865 N N . LEU A 1 109 ? 8.739 -2.277 -11.581 1.00 89.44 109 LEU A N 1
ATOM 866 C CA . LEU A 1 109 ? 7.815 -1.340 -12.202 1.00 89.44 109 LEU A CA 1
ATOM 867 C C . LEU A 1 109 ? 8.565 -0.050 -12.513 1.00 89.44 109 LEU A C 1
ATOM 869 O O . LEU A 1 109 ? 8.970 0.645 -11.581 1.00 89.44 109 LEU A O 1
ATOM 873 N N . ASN A 1 110 ? 8.678 0.303 -13.789 1.00 87.94 110 ASN A N 1
ATOM 874 C CA . ASN A 1 110 ? 9.098 1.645 -14.167 1.00 87.94 110 ASN A CA 1
ATOM 875 C C . ASN A 1 110 ? 7.908 2.605 -14.007 1.00 87.94 110 ASN A C 1
ATOM 877 O O . ASN A 1 110 ? 6.883 2.438 -14.667 1.00 87.94 110 ASN A O 1
ATOM 881 N N . VAL A 1 111 ? 8.003 3.588 -13.110 1.00 79.19 111 VAL A N 1
ATOM 882 C CA . VAL A 1 111 ? 6.857 4.453 -12.777 1.00 79.19 111 VAL A CA 1
ATOM 883 C C . VAL A 1 111 ? 6.495 5.457 -13.871 1.00 79.19 111 VAL A C 1
ATOM 885 O O . VAL A 1 111 ? 5.371 5.954 -13.865 1.00 79.19 111 VAL A O 1
ATOM 888 N N . ASP A 1 112 ? 7.413 5.736 -14.799 1.00 78.31 112 ASP A N 1
ATOM 889 C CA . ASP A 1 112 ? 7.193 6.708 -15.872 1.00 78.31 112 ASP A CA 1
ATOM 890 C C . ASP A 1 112 ? 6.542 6.046 -17.087 1.00 78.31 112 ASP A C 1
ATOM 892 O O . ASP A 1 112 ? 5.633 6.611 -17.696 1.00 78.31 112 ASP A O 1
ATOM 896 N N . THR A 1 113 ? 6.997 4.840 -17.440 1.00 84.94 113 THR A N 1
ATOM 897 C CA . THR A 1 113 ? 6.495 4.093 -18.605 1.00 84.94 113 THR A CA 1
ATOM 898 C C . THR A 1 113 ? 5.408 3.082 -18.259 1.00 84.94 113 THR A C 1
ATOM 900 O O . THR A 1 113 ? 4.741 2.579 -19.160 1.00 84.94 113 THR A O 1
ATOM 903 N N . LEU A 1 114 ? 5.217 2.785 -16.969 1.00 84.56 114 LEU A N 1
ATOM 904 C CA . LEU A 1 114 ? 4.313 1.753 -16.447 1.00 84.56 114 LEU A CA 1
ATOM 905 C C . LEU A 1 114 ? 4.675 0.322 -16.876 1.00 84.56 114 LEU A C 1
ATOM 907 O O . LEU A 1 114 ? 3.875 -0.601 -16.710 1.00 84.56 114 LEU A O 1
ATOM 911 N N . GLU A 1 115 ? 5.882 0.114 -17.405 1.00 90.31 115 GLU A N 1
ATOM 912 C CA . GLU A 1 115 ? 6.369 -1.211 -17.776 1.00 90.31 115 GLU A CA 1
ATOM 913 C C . GLU A 1 115 ? 6.673 -2.057 -16.536 1.00 90.31 115 GLU A C 1
ATOM 915 O O . GLU A 1 115 ? 7.361 -1.613 -15.614 1.00 90.31 115 GLU A O 1
ATOM 920 N N . ILE A 1 116 ? 6.214 -3.311 -16.556 1.00 92.50 116 ILE A N 1
ATOM 921 C CA . ILE A 1 116 ? 6.520 -4.315 -15.536 1.00 92.50 116 ILE A CA 1
ATOM 922 C C . ILE A 1 116 ? 7.466 -5.350 -16.135 1.00 92.50 116 ILE A C 1
ATOM 924 O O . ILE A 1 116 ? 7.165 -5.950 -17.168 1.00 92.50 116 ILE A O 1
ATOM 928 N N . LYS A 1 117 ? 8.590 -5.596 -15.465 1.00 92.88 117 LYS A N 1
ATOM 929 C CA . LYS A 1 117 ? 9.573 -6.617 -15.847 1.00 92.88 117 LYS A CA 1
ATOM 930 C C . LYS A 1 117 ? 9.780 -7.585 -14.698 1.00 92.88 117 LYS A C 1
ATOM 932 O O . LYS A 1 117 ? 9.790 -7.175 -13.540 1.00 92.88 117 LYS A O 1
ATOM 937 N N . ASP A 1 118 ? 9.953 -8.864 -15.008 1.00 92.69 118 ASP A N 1
ATOM 938 C CA . ASP A 1 118 ? 10.374 -9.827 -13.995 1.00 92.69 118 ASP A CA 1
ATOM 939 C C . ASP A 1 118 ? 11.811 -9.516 -13.562 1.00 92.69 118 ASP A C 1
ATOM 941 O O . ASP A 1 118 ? 12.665 -9.153 -14.375 1.00 92.69 118 ASP A O 1
ATOM 945 N N . HIS A 1 119 ? 12.066 -9.643 -12.264 1.00 88.50 119 HIS A N 1
ATOM 946 C CA . HIS A 1 119 ? 13.362 -9.377 -11.655 1.00 88.50 119 HIS A CA 1
ATOM 947 C C . HIS A 1 119 ? 13.755 -10.531 -10.738 1.00 88.50 119 HIS A C 1
ATOM 949 O O . HIS A 1 119 ? 12.911 -11.157 -10.096 1.00 88.50 119 HIS A O 1
ATOM 955 N N . ASP A 1 120 ? 15.053 -10.807 -10.672 1.00 86.12 120 ASP A N 1
ATOM 956 C CA . ASP A 1 120 ? 15.594 -11.744 -9.692 1.00 86.12 120 ASP A CA 1
ATOM 957 C C . ASP A 1 120 ? 15.741 -11.006 -8.349 1.00 86.12 120 ASP A C 1
ATOM 959 O O . ASP A 1 120 ? 16.501 -10.035 -8.293 1.00 86.12 120 ASP A O 1
ATOM 963 N N . PRO A 1 121 ? 15.077 -11.453 -7.262 1.00 79.56 121 PRO A N 1
ATOM 964 C CA . PRO A 1 121 ? 15.169 -10.815 -5.946 1.00 79.56 121 PRO A CA 1
ATOM 965 C C . PRO A 1 121 ? 16.606 -10.634 -5.436 1.00 79.56 121 PRO A C 1
ATOM 967 O O . PRO A 1 121 ? 16.864 -9.760 -4.613 1.00 79.56 121 PRO A O 1
ATOM 970 N N . LYS A 1 122 ? 17.546 -11.472 -5.894 1.00 80.25 122 LYS A N 1
ATOM 971 C CA . LYS A 1 122 ? 18.955 -11.450 -5.473 1.00 80.25 122 LYS A CA 1
ATOM 972 C C . LYS A 1 122 ? 19.834 -10.558 -6.345 1.00 80.25 122 LYS A C 1
ATOM 974 O O . LYS A 1 122 ? 20.999 -10.343 -6.008 1.00 80.25 122 LYS A O 1
ATOM 979 N N . LYS A 1 123 ? 19.320 -10.069 -7.475 1.00 80.94 123 LYS A N 1
ATOM 980 C CA . LYS A 1 123 ? 20.081 -9.224 -8.392 1.00 80.94 123 LYS A CA 1
ATOM 981 C C . LYS A 1 123 ? 19.988 -7.763 -7.937 1.00 80.94 123 LYS A C 1
ATOM 983 O O . LYS A 1 123 ? 18.881 -7.294 -7.658 1.00 80.94 123 LYS A O 1
ATOM 988 N N . PRO A 1 124 ? 21.115 -7.028 -7.885 1.00 75.88 124 PRO A N 1
ATOM 989 C CA . PRO A 1 124 ? 21.087 -5.609 -7.563 1.00 75.88 124 PRO A CA 1
ATOM 990 C C . PRO A 1 124 ? 20.194 -4.856 -8.547 1.00 75.88 124 PRO A C 1
ATOM 992 O O . PRO A 1 124 ? 20.088 -5.220 -9.725 1.00 75.88 124 PRO A O 1
ATOM 995 N N . LEU A 1 125 ? 19.545 -3.814 -8.039 1.00 73.38 125 LEU A N 1
ATOM 996 C CA . LEU A 1 125 ? 18.719 -2.946 -8.858 1.00 73.38 125 LEU A CA 1
ATOM 997 C C . LEU A 1 125 ? 19.585 -2.195 -9.874 1.00 73.38 125 LEU A C 1
ATOM 999 O O . LEU A 1 125 ? 20.730 -1.856 -9.557 1.00 73.38 125 LEU A O 1
ATOM 1003 N N . PRO A 1 126 ? 19.066 -1.951 -11.089 1.00 65.62 126 PRO A N 1
ATOM 1004 C CA . PRO A 1 126 ? 19.711 -1.024 -12.004 1.00 65.62 126 PRO A CA 1
ATOM 1005 C C . PRO A 1 126 ? 19.819 0.346 -11.318 1.00 65.62 126 PRO A C 1
ATOM 1007 O O . PRO A 1 126 ? 18.852 0.812 -10.714 1.00 65.62 126 PRO A O 1
ATOM 1010 N N . LEU A 1 127 ? 21.025 0.919 -11.342 1.00 58.03 127 LEU A N 1
ATOM 1011 C CA . LEU A 1 127 ? 21.307 2.262 -10.826 1.00 58.03 127 LEU A CA 1
ATOM 1012 C C . LEU A 1 127 ? 20.681 3.330 -11.722 1.00 58.03 127 LEU A C 1
ATOM 1014 O O . LEU A 1 127 ? 20.754 3.151 -12.960 1.00 58.03 127 LEU A O 1
#